Protein AF-A0A1B1EY40-F1 (afdb_monomer_lite)

pLDDT: mean 93.78, std 6.95, range [59.28, 97.69]

Organism: Parus major (NCBI:txid9157)

Structure (mmCIF, N/CA/C/O backbone):
data_AF-A0A1B1EY40-F1
#
_entry.id   AF-A0A1B1EY40-F1
#
loop_
_atom_site.group_PDB
_atom_site.id
_atom_site.type_symbol
_atom_site.label_atom_id
_atom_site.label_alt_id
_atom_site.label_comp_id
_atom_site.label_asym_id
_atom_site.label_entity_id
_atom_site.label_seq_id
_atom_site.pdbx_PDB_ins_code
_atom_site.Cartn_x
_atom_site.Cartn_y
_atom_site.Cartn_z
_atom_site.occupancy
_atom_site.B_iso_or_equiv
_atom_site.auth_seq_id
_atom_site.auth_comp_id
_atom_site.auth_asym_id
_atom_site.auth_atom_id
_atom_site.pdbx_PDB_model_num
ATOM 1 N N . HIS A 1 1 ? 6.442 -4.598 19.269 1.00 59.28 1 HIS A N 1
ATOM 2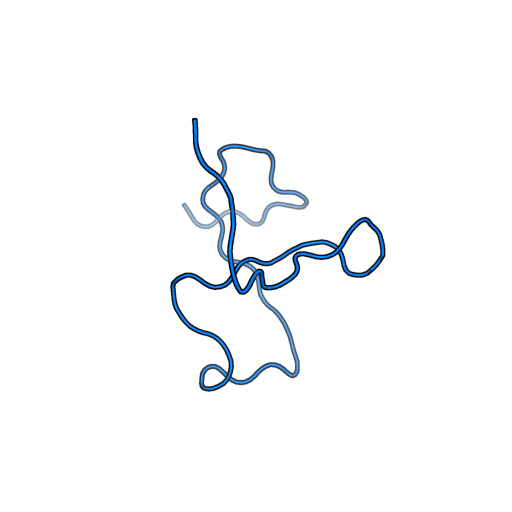 C CA . HIS A 1 1 ? 6.345 -3.759 18.058 1.00 59.28 1 HIS A CA 1
ATOM 3 C C . HIS A 1 1 ? 4.900 -3.340 17.785 1.00 59.28 1 HIS A C 1
ATOM 5 O O . HIS A 1 1 ? 4.413 -3.519 16.683 1.00 59.28 1 HIS A O 1
ATOM 11 N N . HIS A 1 2 ? 4.187 -2.805 18.776 1.00 66.56 2 HIS A N 1
ATOM 12 C CA . HIS A 1 2 ? 2.868 -2.217 18.536 1.00 66.56 2 HIS A CA 1
ATOM 13 C C . HIS A 1 2 ? 2.907 -0.802 19.089 1.00 66.56 2 HIS A C 1
ATOM 15 O O . HIS A 1 2 ? 2.439 -0.538 20.190 1.00 66.56 2 HIS A O 1
ATOM 21 N N . GLU A 1 3 ? 3.560 0.071 18.334 1.00 83.69 3 GLU A N 1
ATOM 22 C CA . GLU A 1 3 ? 3.478 1.512 18.525 1.00 83.69 3 GLU A CA 1
ATOM 23 C C . GLU A 1 3 ? 2.655 2.071 17.369 1.00 83.69 3 GLU A C 1
ATOM 25 O O . GLU A 1 3 ? 2.759 1.599 16.235 1.00 83.69 3 GLU A O 1
ATOM 30 N N . ALA A 1 4 ? 1.778 3.025 17.672 1.00 87.19 4 ALA A N 1
ATOM 31 C CA . ALA A 1 4 ? 1.020 3.714 16.643 1.0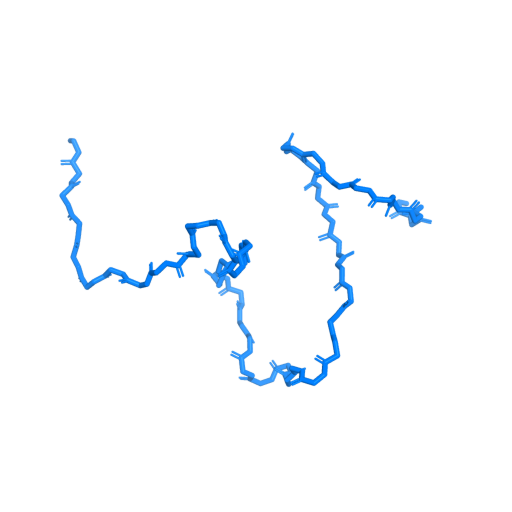0 87.19 4 ALA A CA 1
ATOM 32 C C . ALA A 1 4 ? 1.942 4.724 15.958 1.00 87.19 4 ALA A C 1
ATOM 34 O O . ALA A 1 4 ? 2.508 5.594 16.618 1.00 87.19 4 ALA A O 1
ATOM 35 N N . LEU A 1 5 ? 2.072 4.607 14.640 1.00 89.44 5 LEU A N 1
ATOM 36 C CA . LEU A 1 5 ? 2.852 5.523 13.818 1.00 89.44 5 LEU A CA 1
ATOM 37 C C . LEU A 1 5 ? 1.902 6.476 13.088 1.00 89.44 5 LEU A C 1
ATOM 39 O O . LEU A 1 5 ? 0.868 6.047 12.571 1.00 89.44 5 LEU A O 1
ATOM 43 N N . SER A 1 6 ? 2.241 7.766 13.053 1.00 94.25 6 SER A N 1
ATOM 44 C CA . SER A 1 6 ? 1.505 8.766 12.266 1.00 94.25 6 SER A CA 1
ATOM 45 C C . SER A 1 6 ? 1.760 8.618 10.767 1.00 94.25 6 SER A C 1
ATOM 47 O O . SER A 1 6 ? 0.878 8.902 9.962 1.00 94.25 6 SER A O 1
ATOM 49 N N . GLU A 1 7 ? 2.958 8.162 10.408 1.00 94.44 7 GLU A N 1
ATOM 50 C CA . GLU A 1 7 ? 3.397 7.902 9.043 1.00 94.44 7 GLU A CA 1
ATOM 51 C C . GLU A 1 7 ? 4.359 6.711 9.024 1.00 94.44 7 GLU A C 1
ATOM 53 O O . GLU A 1 7 ? 5.020 6.426 10.022 1.00 94.44 7 GLU A O 1
ATOM 58 N N . ALA A 1 8 ? 4.411 6.011 7.893 1.00 94.31 8 ALA A N 1
ATOM 59 C CA . ALA A 1 8 ? 5.371 4.946 7.636 1.00 94.31 8 ALA A CA 1
ATOM 60 C C . ALA A 1 8 ? 6.318 5.398 6.522 1.00 94.31 8 ALA A C 1
ATOM 62 O O . ALA A 1 8 ? 5.873 5.982 5.528 1.00 94.31 8 ALA A O 1
ATOM 63 N N . LEU A 1 9 ? 7.607 5.121 6.681 1.00 95.81 9 LEU A N 1
ATOM 64 C CA . LEU A 1 9 ? 8.656 5.467 5.729 1.00 95.81 9 LEU A CA 1
ATOM 65 C C . LEU A 1 9 ? 9.127 4.224 4.951 1.00 95.81 9 LEU A C 1
ATOM 67 O O . LEU A 1 9 ? 8.864 3.085 5.352 1.00 95.81 9 LEU A O 1
ATOM 71 N N . PRO A 1 10 ? 9.830 4.405 3.815 1.00 97.00 10 PRO A N 1
ATOM 72 C CA . PRO A 1 10 ? 10.400 3.284 3.077 1.00 97.00 10 PRO A CA 1
ATOM 73 C C . PRO A 1 10 ? 11.296 2.404 3.962 1.00 97.00 10 PRO A C 1
ATOM 75 O O . PRO A 1 10 ? 12.277 2.877 4.530 1.00 97.00 10 PRO A O 1
ATOM 78 N N . GLY A 1 11 ? 10.964 1.112 4.040 1.00 96.12 11 GLY A N 1
ATOM 79 C CA . GLY A 1 11 ? 11.651 0.125 4.883 1.00 96.12 11 GLY A CA 1
ATOM 80 C C . GLY A 1 11 ? 10.845 -0.336 6.102 1.00 96.12 11 GLY A C 1
ATOM 81 O O . GLY A 1 11 ? 11.147 -1.401 6.643 1.00 96.12 11 GLY A O 1
ATOM 82 N N . ASP A 1 12 ? 9.793 0.390 6.490 1.00 94.81 12 ASP A N 1
ATOM 83 C CA . ASP A 1 12 ? 8.954 0.011 7.629 1.00 94.81 12 ASP A CA 1
ATOM 84 C C . ASP A 1 12 ? 8.043 -1.187 7.308 1.00 94.81 12 ASP A C 1
ATOM 86 O O . ASP A 1 12 ? 7.376 -1.244 6.271 1.00 94.81 12 ASP A O 1
ATOM 90 N N . ASN A 1 13 ? 7.963 -2.149 8.234 1.00 94.69 13 ASN A N 1
ATOM 91 C CA . ASN A 1 13 ? 6.967 -3.220 8.193 1.00 94.69 13 ASN A CA 1
ATOM 92 C C . ASN A 1 13 ? 5.773 -2.832 9.068 1.00 94.69 13 ASN A C 1
ATOM 94 O O . ASN A 1 13 ? 5.863 -2.863 10.295 1.00 94.69 13 ASN A O 1
ATOM 98 N N . VAL A 1 14 ? 4.665 -2.453 8.433 1.00 93.62 14 VAL A N 1
ATOM 99 C CA . VAL A 1 14 ? 3.494 -1.909 9.129 1.00 93.62 14 VAL A CA 1
ATOM 100 C C . VAL A 1 14 ? 2.220 -2.672 8.800 1.00 93.62 14 VAL A C 1
ATOM 102 O O . VAL A 1 14 ? 2.026 -3.166 7.690 1.00 93.62 14 VAL A O 1
ATOM 105 N N . GLY A 1 15 ? 1.320 -2.722 9.779 1.00 93.88 15 GLY A N 1
ATOM 106 C CA . GLY A 1 15 ? -0.094 -2.999 9.561 1.00 93.88 15 GLY A CA 1
ATOM 107 C C . GLY A 1 15 ? -0.880 -1.697 9.681 1.00 93.88 15 GLY A C 1
ATOM 108 O O . GLY A 1 15 ? -0.649 -0.923 10.606 1.00 93.88 15 GLY A O 1
ATOM 109 N N . PHE A 1 16 ? -1.818 -1.459 8.770 1.00 94.31 16 PHE A N 1
ATOM 110 C CA . PHE A 1 16 ? -2.728 -0.316 8.831 1.00 94.31 16 PHE A CA 1
ATOM 111 C C . PHE A 1 16 ? -4.178 -0.791 8.721 1.00 94.31 16 PHE A C 1
ATOM 113 O O . PHE A 1 16 ? -4.464 -1.862 8.187 1.00 94.31 16 PHE A O 1
ATOM 120 N N . ASN A 1 17 ? -5.102 0.005 9.253 1.00 93.44 17 ASN A N 1
ATOM 121 C CA . ASN A 1 17 ? -6.520 -0.328 9.277 1.00 93.44 17 ASN A CA 1
ATOM 122 C C . ASN A 1 17 ? -7.284 0.446 8.195 1.00 93.44 17 ASN A C 1
ATOM 124 O O . ASN A 1 17 ? -7.217 1.673 8.147 1.00 93.44 17 ASN A O 1
ATOM 128 N N . VAL A 1 18 ? -8.076 -0.260 7.387 1.00 94.69 18 VAL A N 1
ATOM 129 C CA . VAL A 1 18 ? -8.953 0.311 6.355 1.00 94.69 18 VAL A CA 1
ATOM 130 C C . VAL A 1 18 ? -10.400 -0.113 6.614 1.00 94.69 18 VAL A C 1
ATOM 132 O O . VAL A 1 18 ? -10.667 -1.241 7.022 1.00 94.69 18 VAL A O 1
ATOM 135 N N . LYS A 1 19 ? -11.355 0.801 6.413 1.00 96.50 19 LYS A N 1
ATOM 136 C CA . LYS A 1 19 ? -12.793 0.510 6.534 1.00 96.50 19 LYS A CA 1
ATOM 137 C C . LYS A 1 19 ? -13.379 0.185 5.159 1.00 96.50 19 LYS A C 1
ATOM 139 O O . LYS A 1 19 ? -12.883 0.674 4.152 1.00 96.50 19 LYS A O 1
ATOM 144 N N . ASN A 1 20 ? -14.469 -0.582 5.136 1.00 95.56 20 ASN A N 1
ATOM 145 C CA . ASN A 1 20 ? -15.247 -0.916 3.931 1.00 95.56 20 ASN A CA 1
ATOM 146 C C . ASN A 1 20 ? -14.511 -1.771 2.883 1.00 95.56 20 ASN A C 1
ATOM 148 O O . ASN A 1 20 ? -14.921 -1.801 1.728 1.00 95.56 20 ASN A O 1
ATOM 152 N N . VAL A 1 21 ? -13.462 -2.490 3.285 1.00 95.50 21 VAL A N 1
ATOM 153 C CA . VAL A 1 21 ? -12.772 -3.474 2.441 1.00 95.50 21 VAL A CA 1
ATOM 154 C C . VAL A 1 21 ? -12.895 -4.841 3.105 1.00 95.50 21 VAL A C 1
ATOM 156 O O . VAL A 1 21 ? -12.569 -4.997 4.282 1.00 95.50 21 VAL A O 1
ATOM 159 N N . SER A 1 22 ? -13.403 -5.830 2.371 1.00 96.69 22 SER A N 1
ATOM 160 C CA . SER A 1 22 ? -13.526 -7.196 2.875 1.00 96.69 22 SER A CA 1
ATOM 161 C C . SER A 1 22 ? -12.187 -7.917 2.797 1.00 96.69 22 SER A C 1
ATOM 163 O O . SER A 1 22 ? -11.485 -7.844 1.791 1.00 96.69 22 SER A O 1
ATOM 165 N N . VAL A 1 23 ? -11.879 -8.736 3.804 1.00 94.56 23 VAL A N 1
ATOM 166 C CA . VAL A 1 23 ? -10.703 -9.625 3.785 1.00 94.56 23 VAL A CA 1
ATOM 167 C C . VAL A 1 23 ? -10.730 -10.644 2.639 1.00 94.56 23 VAL A C 1
ATOM 169 O O . VAL A 1 23 ? -9.711 -11.255 2.344 1.00 94.56 23 VAL A O 1
ATOM 172 N N . LYS A 1 24 ? -11.888 -10.859 2.000 1.00 96.50 24 LYS A N 1
ATOM 173 C CA . LYS A 1 24 ? -12.023 -11.742 0.829 1.00 96.50 24 LYS A CA 1
ATOM 174 C C . LYS A 1 24 ? -11.570 -11.081 -0.478 1.00 96.50 24 LYS A C 1
ATOM 176 O O . LYS A 1 24 ? -11.231 -11.802 -1.419 1.00 96.50 24 LYS A O 1
ATOM 181 N N . ASP A 1 25 ? -11.564 -9.749 -0.512 1.00 96.25 25 ASP A N 1
ATOM 182 C CA . ASP A 1 25 ? -11.253 -8.947 -1.700 1.00 96.25 25 ASP A CA 1
ATOM 183 C C . ASP A 1 25 ? -9.762 -8.584 -1.767 1.00 96.25 25 ASP A C 1
ATOM 185 O O . ASP A 1 25 ? -9.250 -8.281 -2.839 1.00 96.25 25 ASP A O 1
ATOM 189 N N . ILE A 1 26 ? -9.047 -8.675 -0.639 1.00 95.81 26 ILE A N 1
ATOM 190 C CA . ILE A 1 26 ? -7.599 -8.453 -0.543 1.00 95.81 26 ILE A CA 1
ATOM 191 C C . ILE A 1 26 ? -6.846 -9.763 -0.325 1.00 95.81 26 ILE A C 1
ATOM 193 O O . ILE A 1 26 ? -7.313 -10.674 0.362 1.00 95.81 26 ILE A O 1
ATOM 197 N N . ARG A 1 27 ? -5.653 -9.874 -0.911 1.00 96.81 27 ARG A N 1
ATOM 198 C CA . ARG A 1 27 ? -4.805 -11.069 -0.823 1.00 96.81 27 ARG A CA 1
ATOM 199 C C . ARG A 1 27 ? -3.336 -10.684 -0.712 1.00 96.81 27 ARG A C 1
ATOM 201 O O . ARG A 1 27 ? -2.904 -9.618 -1.147 1.00 96.81 27 ARG A O 1
ATOM 208 N N . ARG A 1 28 ? -2.539 -11.593 -0.146 1.00 96.81 28 ARG A N 1
ATOM 209 C CA . ARG A 1 28 ? -1.079 -11.457 -0.134 1.00 96.81 28 ARG A CA 1
ATOM 210 C C . ARG A 1 28 ? -0.572 -11.286 -1.570 1.00 96.81 28 ARG A C 1
ATOM 212 O O . ARG A 1 28 ? -0.928 -12.077 -2.435 1.00 96.81 28 ARG A O 1
ATOM 219 N N . GLY A 1 29 ? 0.278 -10.283 -1.781 1.00 96.44 29 GLY A N 1
ATOM 220 C CA . GLY A 1 29 ? 0.813 -9.924 -3.097 1.00 96.44 29 GLY A CA 1
ATOM 221 C C . GLY A 1 29 ? 0.112 -8.734 -3.757 1.00 96.44 29 GLY A C 1
ATOM 222 O O . GLY A 1 29 ? 0.649 -8.201 -4.720 1.00 96.44 29 GLY A O 1
ATOM 223 N N . ASN A 1 30 ? -1.033 -8.272 -3.238 1.00 96.81 30 ASN A N 1
ATOM 224 C CA . ASN A 1 30 ? -1.594 -6.993 -3.670 1.00 96.81 30 ASN A CA 1
ATOM 225 C C . ASN A 1 30 ? -0.703 -5.822 -3.233 1.00 96.81 30 ASN A C 1
ATOM 227 O O . ASN A 1 30 ? -0.046 -5.878 -2.191 1.00 96.81 30 ASN A O 1
ATOM 231 N N . VAL A 1 31 ? -0.721 -4.757 -4.034 1.00 96.88 31 VAL A N 1
ATOM 232 C CA . VAL A 1 31 ? 0.048 -3.530 -3.816 1.00 96.88 31 VAL A CA 1
ATOM 233 C C . VAL A 1 31 ? -0.925 -2.401 -3.483 1.00 96.88 31 VAL A C 1
ATOM 235 O O . VAL A 1 31 ? -1.912 -2.206 -4.185 1.00 96.88 31 VAL A O 1
ATOM 238 N N . CYS A 1 32 ? -0.658 -1.672 -2.399 1.00 95.94 32 CYS A N 1
ATOM 239 C CA . CYS A 1 32 ? -1.426 -0.497 -1.988 1.00 95.94 32 CYS A CA 1
ATOM 240 C C . CYS A 1 32 ? -0.632 0.772 -2.321 1.00 95.94 32 CYS A C 1
ATOM 242 O O . CYS A 1 32 ? 0.587 0.784 -2.171 1.00 95.94 32 CYS A O 1
ATOM 244 N N . GLY A 1 33 ? -1.315 1.838 -2.734 1.00 96.06 33 GLY A N 1
ATOM 245 C CA . GLY A 1 33 ? -0.709 3.141 -3.010 1.00 96.06 33 GLY A CA 1
ATOM 246 C C . GLY A 1 33 ? -1.733 4.270 -2.925 1.00 96.06 33 GLY A C 1
ATOM 247 O O . GLY A 1 33 ? -2.916 4.023 -2.677 1.00 96.06 33 GLY A O 1
ATOM 248 N N . ASP A 1 34 ? -1.282 5.510 -3.099 1.00 96.38 34 ASP A N 1
ATOM 249 C CA . ASP A 1 34 ? -2.159 6.679 -3.036 1.00 96.38 34 ASP A CA 1
ATOM 250 C C . ASP A 1 34 ? -3.044 6.771 -4.287 1.00 96.38 34 ASP A C 1
ATOM 252 O O . ASP A 1 34 ? -2.576 6.952 -5.407 1.00 96.38 34 ASP A O 1
ATOM 256 N N . SER A 1 35 ? -4.360 6.718 -4.076 1.00 95.81 35 SER A N 1
ATOM 257 C CA . SER A 1 35 ? -5.372 6.890 -5.125 1.00 95.81 35 SER A CA 1
ATOM 258 C C . SER A 1 35 ? 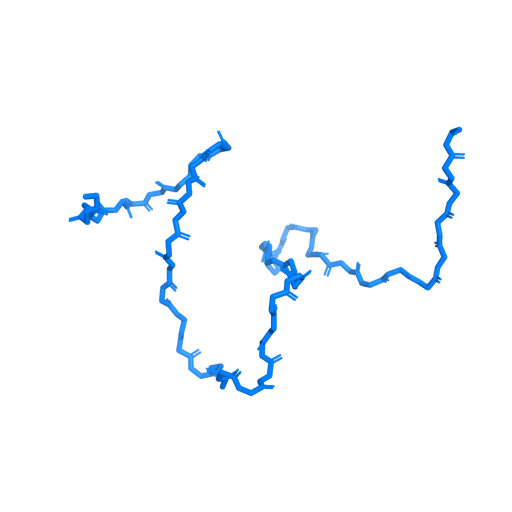-5.259 8.197 -5.923 1.00 95.81 35 SER A C 1
ATOM 260 O O . SER A 1 35 ? -5.778 8.269 -7.036 1.00 95.81 35 SER A O 1
ATOM 262 N N . LYS A 1 36 ? -4.634 9.241 -5.362 1.00 97.69 36 LYS A N 1
ATOM 263 C CA . LYS A 1 36 ? -4.531 10.575 -5.976 1.00 97.69 36 LYS A CA 1
ATOM 264 C C . LYS A 1 36 ? -3.165 10.857 -6.598 1.00 97.69 36 LYS A C 1
ATOM 266 O O . LYS A 1 36 ? -3.019 11.882 -7.260 1.00 97.69 36 LYS A O 1
ATOM 271 N N . SER A 1 37 ? -2.186 9.983 -6.388 1.00 96.44 37 SER A N 1
ATOM 272 C CA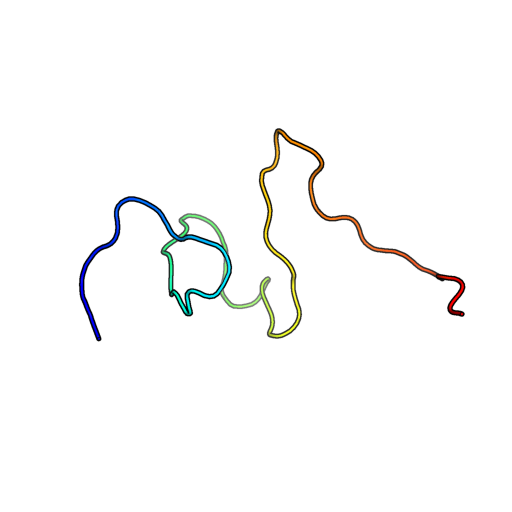 . SER A 1 37 ? -0.812 10.181 -6.840 1.00 96.44 37 SER A CA 1
ATOM 273 C C . SER A 1 37 ? -0.269 8.880 -7.415 1.00 96.44 37 SER A C 1
ATOM 275 O O . SER A 1 37 ? 0.303 8.081 -6.684 1.00 96.44 37 SER A O 1
ATOM 277 N N . ASP A 1 38 ? -0.452 8.708 -8.726 1.00 96.31 38 ASP A N 1
ATOM 278 C CA . ASP A 1 38 ? -0.005 7.540 -9.499 1.00 96.31 38 ASP A CA 1
ATOM 279 C C . ASP A 1 38 ? -0.374 6.196 -8.835 1.00 96.31 38 ASP A C 1
ATOM 281 O O . ASP A 1 38 ? 0.485 5.480 -8.313 1.00 96.31 38 ASP A O 1
ATOM 285 N N . PRO A 1 39 ? -1.678 5.862 -8.779 1.00 97.31 39 PRO A N 1
ATOM 286 C CA . PRO A 1 39 ? -2.125 4.647 -8.115 1.00 97.31 39 PRO A CA 1
ATOM 287 C C . PRO A 1 39 ? -1.515 3.399 -8.776 1.00 97.31 39 PRO A C 1
ATOM 289 O O . PRO A 1 39 ? -1.394 3.365 -10.002 1.00 97.31 39 PRO A O 1
ATOM 292 N N . PRO A 1 40 ? -1.201 2.338 -8.005 1.00 97.38 40 PRO A N 1
ATOM 293 C CA . PRO A 1 40 ? -0.720 1.077 -8.561 1.00 97.38 40 PRO A CA 1
ATOM 294 C C . PRO A 1 40 ? -1.710 0.494 -9.575 1.00 97.38 40 PRO A C 1
ATOM 296 O O . PRO A 1 40 ? -2.914 0.452 -9.320 1.00 97.38 40 PRO A O 1
ATOM 299 N N . GLN A 1 41 ? -1.196 0.011 -10.707 1.00 96.12 41 GLN A N 1
ATOM 300 C CA . GLN A 1 41 ? -1.994 -0.578 -11.784 1.00 96.12 41 GLN A CA 1
ATOM 301 C C . GLN A 1 41 ? -1.520 -1.995 -12.097 1.00 96.12 41 GLN A C 1
ATOM 303 O O . GLN A 1 41 ? -0.340 -2.322 -11.960 1.00 96.12 41 GLN A O 1
ATOM 308 N N . GLU A 1 42 ? -2.449 -2.840 -12.536 1.00 95.81 42 GLU A N 1
ATOM 309 C CA . GLU A 1 42 ? -2.121 -4.170 -13.036 1.00 95.81 42 GLU A CA 1
ATOM 310 C C . GLU A 1 42 ? -1.463 -4.073 -14.417 1.00 95.81 42 GLU A C 1
ATOM 312 O O . GLU A 1 42 ? -1.871 -3.281 -15.267 1.00 95.81 42 GLU A O 1
ATOM 317 N N . ALA A 1 43 ? -0.462 -4.916 -14.661 1.00 96.00 43 ALA A N 1
ATOM 318 C CA . ALA A 1 43 ? 0.177 -5.048 -15.962 1.00 96.00 43 ALA A CA 1
ATOM 319 C C . ALA A 1 43 ? -0.009 -6.477 -16.477 1.00 96.00 43 ALA A C 1
ATOM 321 O O . ALA A 1 43 ?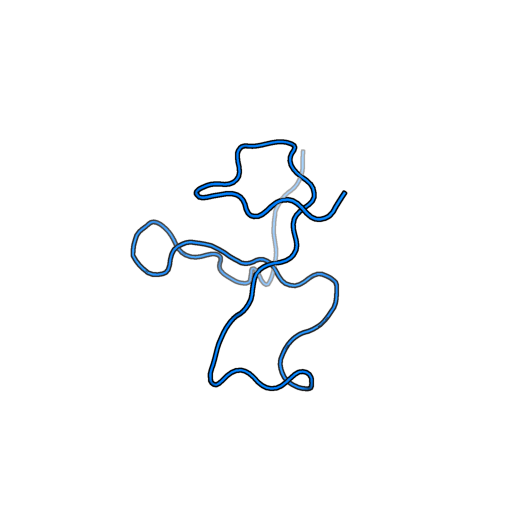 0.358 -7.438 -15.803 1.00 96.00 43 ALA A O 1
ATOM 322 N N . ALA A 1 44 ? -0.547 -6.622 -17.690 1.00 97.50 44 ALA A N 1
ATOM 323 C CA . ALA A 1 44 ? -0.688 -7.930 -18.334 1.00 97.50 44 ALA A CA 1
ATOM 324 C C . ALA A 1 44 ? 0.666 -8.506 -18.790 1.00 97.50 44 ALA A C 1
ATOM 326 O O . ALA A 1 44 ? 0.854 -9.720 -18.820 1.00 97.50 44 ALA A O 1
ATOM 327 N N . GLN A 1 45 ? 1.611 -7.632 -19.144 1.00 97.00 45 GLN A N 1
ATOM 328 C CA . GLN A 1 45 ? 2.960 -7.987 -19.567 1.00 97.00 45 GLN A CA 1
ATOM 329 C C . GLN A 1 45 ? 3.926 -6.859 -19.196 1.00 97.00 45 GLN A C 1
ATOM 331 O O . GLN A 1 45 ? 3.559 -5.685 -19.226 1.00 97.00 45 GLN A O 1
ATOM 336 N N . PHE A 1 46 ? 5.169 -7.216 -18.888 1.00 95.69 46 PHE A N 1
ATOM 337 C CA . PHE A 1 46 ? 6.276 -6.278 -18.7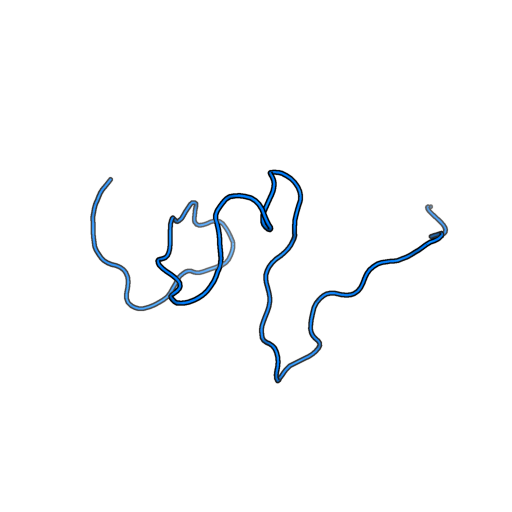41 1.00 95.69 46 PHE A CA 1
ATOM 338 C C . PHE A 1 46 ? 7.522 -6.839 -19.435 1.00 95.69 46 PHE A C 1
ATOM 340 O O . PHE A 1 46 ? 7.665 -8.053 -19.586 1.00 95.69 46 PHE A O 1
ATOM 347 N N . THR A 1 47 ? 8.419 -5.954 -19.863 1.00 96.81 47 THR A N 1
ATOM 348 C CA . THR A 1 47 ? 9.741 -6.328 -20.382 1.00 96.81 47 THR A CA 1
ATOM 349 C C . THR A 1 47 ? 10.755 -6.208 -19.250 1.00 96.81 47 THR A C 1
ATOM 351 O O . THR A 1 47 ? 10.741 -5.219 -18.518 1.00 96.81 47 THR A O 1
ATOM 354 N N . SER A 1 48 ? 11.619 -7.209 -19.092 1.00 94.81 48 SER A N 1
ATOM 355 C CA . SER A 1 48 ? 12.710 -7.204 -18.107 1.00 94.81 48 SER A CA 1
ATOM 356 C C . SER A 1 48 ? 14.067 -7.009 -18.796 1.00 94.81 48 SER A C 1
ATOM 358 O O . SER A 1 48 ? 14.146 -7.155 -20.017 1.00 94.81 48 SER A O 1
ATOM 360 N N . GLN A 1 49 ? 15.095 -6.636 -18.024 1.00 87.69 49 GLN A N 1
ATOM 361 C CA . GLN A 1 49 ? 16.479 -6.501 -18.503 1.00 87.69 49 GLN A CA 1
ATOM 362 C C . GLN A 1 49 ? 17.156 -7.858 -18.691 1.00 87.69 49 GLN A C 1
ATOM 364 O O . GLN A 1 49 ? 16.853 -8.779 -17.900 1.00 87.69 49 GLN A O 1
#

Sequence (49 aa):
HHEALSEALPGDNVGFNVKNVSVKDIRRGNVCGDSKSDPPQEAAQFTSQ

Secondary structure (DSSP, 8-state):
-----S---TT-------SS--TTT--TT-----TTSS-----S-----

Foldseek 3Di:
DDDDDPDDDPPDDDDDDDPPDDPVNDDPPDDADDPVPPTDDDDPDDDDD

InterPro domains:
  IPR009000 Translation protein, beta-barrel domain superfamily [SSF50447] (1-40)

Radius of gyration: 14.22 Å; chains: 1; bounding box: 32×22×39 Å